Protein 6CAZ (pdb70)

Organism: Legionella pneumophila subsp. pneumophila (strain Philadelphia 1 / ATCC 33152 / DSM 7513) (NCBI:txid272624)

Nearest PDB structures (foldseek):
  6caz-assembly1_A  TM=1.006E+00  e=4.746E-35  Legionella pneumophila subsp. pneumophila str. Philadelphia 1
  3k6l-assembly1_A  TM=9.613E-01  e=1.271E-22  Esch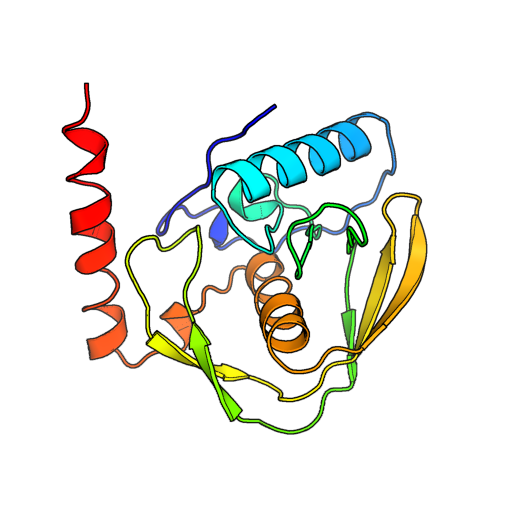erichia coli K-12
  4wxk-assembly1_A  TM=9.499E-01  e=2.490E-22  Haemophilus influenzae 86-028NP
  3fwx-assembly2_B  TM=9.457E-01  e=1.379E-21  Vibrio cholerae O395
  3qu1-assembly1_B  TM=9.606E-01  e=6.906E-20  Vibrio cholerae

B-factor: mean 24.08, std 11.17, range [8.68, 72.72]

Foldseek 3Di:
DAADFAAPPPCLLQDQADADDDLDPVLVVLQVNQLVNCLVLPHFKDAPSRRPHRYLKMWGDPVSPPPDIWIFGPKDWPDFAAKDKDFDDDPRLPQATDIDMDTQKTKMWGATSRGHIDIDIDGDPVRVRVVQRNCSNNSHHRLVRDDPVSNVVSVVRSVVVVVVVVPDD

InterPro domains:
  IPR023635 Peptide deformylase [MF_00163] (2-162)
  IPR023635 Peptide deformylase [PF01327] (3-152)
  IPR023635 Peptide deformylase [PIRSF004749] (1-166)
  IPR023635 Peptide deformylase [PR01576] (33-62)
  IPR023635 Peptide deformylase [PR01576] (89-100)
  IPR023635 Peptide deformylase [PR01576] (101-119)
  IPR023635 Peptide deformylase [PR01576] (120-149)
  IPR023635 Peptide deformylase [PTHR10458] (3-154)
  IPR023635 Peptide deformylase [TIGR00079] (5-158)
  IPR023635 Peptide deformylase [cd00487] (6-143)
  IPR036821 Peptide deformylase superfamily [G3DSA:3.90.45.10] (1-170)
  IPR036821 Peptide deformylase superfamily [SSF56420] (2-164)

Structure (mmCIF, N/CA/C/O backbone):
data_6CAZ
#
_entry.id   6CAZ
#
_cell.length_a   38.210
_cell.length_b   50.900
_cell.length_c   105.330
_cell.angle_alpha   90.000
_cell.angle_beta   90.000
_cell.angle_gamma   90.000
#
_symmetry.space_group_name_H-M   'P 21 21 21'
#
loop_
_entity.id
_entity.type
_entity.pdbx_description
1 polymer 'Peptide deformylase'
2 non-polymer '2-(N-MORPHOLINO)-ETHANESULFONIC ACID'
3 non-polymer 'CHLORIDE ION'
4 non-polymer 'NICKEL (II) ION'
5 water water
#
loop_
_atom_site.group_PDB
_atom_site.id
_atom_site.type_symbol
_atom_site.label_atom_id
_atom_site.label_alt_id
_atom_site.label_comp_id
_atom_site.label_asym_id
_atom_site.label_entity_id
_atom_site.label_seq_id
_atom_site.pdbx_PDB_ins_code
_atom_site.Cartn_x
_atom_site.Cartn_y
_atom_site.Cartn_z
_atom_site.occupancy
_atom_site.B_iso_or_equiv
_atom_site.auth_seq_id
_atom_site.auth_comp_id
_atom_site.auth_asym_id
_atom_site.auth_atom_id
_atom_site.pdbx_PDB_model_num
ATOM 1 N N . ALA A 1 10 ? -14.817 9.346 25.234 1.00 43.36 2 ALA A N 1
ATOM 2 C CA . ALA A 1 10 ? -14.610 8.208 24.342 1.00 44.77 2 ALA A CA 1
ATOM 3 C C . ALA A 1 10 ? -13.750 8.577 23.134 1.00 47.26 2 ALA A C 1
ATOM 4 O O . ALA A 1 10 ? -12.715 7.960 22.887 1.00 54.06 2 ALA A O 1
ATOM 6 N N . ILE A 1 11 ? -14.181 9.583 22.380 1.00 41.13 3 ILE A N 1
ATOM 7 C CA . ILE A 1 11 ? -13.429 10.048 21.218 1.00 35.39 3 ILE A CA 1
ATOM 8 C C . ILE A 1 11 ? -12.291 10.939 21.710 1.00 37.32 3 ILE A C 1
ATOM 9 O O . ILE A 1 11 ? -12.527 12.019 22.254 1.00 38.78 3 ILE A O 1
ATOM 14 N N . ARG A 1 12 ? -11.055 10.485 21.517 1.00 31.47 4 ARG A N 1
ATOM 15 C CA . ARG A 1 12 ? -9.865 11.210 21.936 1.00 31.13 4 ARG A CA 1
ATOM 16 C C . ARG A 1 12 ? -9.314 12.036 20.779 1.00 24.10 4 ARG A C 1
ATOM 17 O O . ARG A 1 12 ? -9.519 11.718 19.606 1.00 24.76 4 ARG A O 1
ATOM 25 N N . LYS A 1 13 ? -8.585 13.096 21.128 1.00 22.14 5 LYS A N 1
ATOM 26 C CA A LYS A 1 13 ? -7.966 13.943 20.119 0.41 22.51 5 LYS A CA 1
ATOM 27 C CA B LYS A 1 13 ? -7.967 13.942 20.115 0.59 21.41 5 LYS A CA 1
ATOM 28 C C . LYS A 1 13 ? -6.790 13.228 19.465 1.00 19.11 5 LYS A C 1
ATOM 29 O O . LYS A 1 13 ? -5.959 12.618 20.141 1.00 19.02 5 LYS A O 1
ATOM 40 N N . ILE A 1 14 ? -6.716 13.325 18.138 1.00 18.26 6 ILE A N 1
ATOM 41 C CA . ILE A 1 14 ? -5.595 12.791 17.380 1.00 15.84 6 ILE A CA 1
ATOM 42 C C . ILE A 1 14 ? -4.489 13.834 17.371 1.00 15.02 6 ILE A C 1
ATOM 43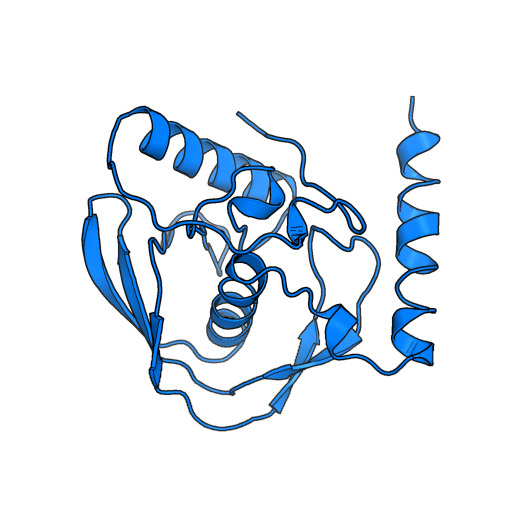 O O . ILE A 1 14 ? -4.743 15.026 17.152 1.00 17.61 6 ILE A O 1
ATOM 48 N N . LEU A 1 15 ? -3.271 13.400 17.651 1.00 12.16 7 LEU A N 1
ATOM 49 C CA . LEU A 1 15 ? -2.111 14.280 17.629 1.00 11.88 7 LEU A CA 1
ATOM 50 C C . LEU A 1 15 ? -1.598 14.469 16.208 1.00 13.02 7 LEU A C 1
ATOM 51 O O . LEU A 1 15 ? -1.655 13.561 15.368 1.00 12.83 7 LEU A O 1
ATOM 56 N N . TYR A 1 16 ? -1.081 15.669 15.942 1.00 13.66 8 TYR A N 1
ATOM 57 C CA . TYR A 1 16 ? -0.560 16.003 14.626 1.00 13.46 8 TYR A CA 1
ATOM 58 C C . TYR A 1 16 ? 0.926 16.305 14.714 1.00 13.84 8 TYR A C 1
ATOM 59 O O . TYR A 1 16 ? 1.407 16.869 15.704 1.00 14.39 8 TYR A O 1
ATOM 68 N N . LEU A 1 17 ? 1.643 15.927 13.658 1.00 12.82 9 LEU A N 1
ATOM 69 C CA . LEU A 1 17 ? 3.002 16.404 13.474 1.00 14.04 9 LEU A CA 1
ATOM 70 C C . LEU A 1 17 ? 3.022 17.915 13.701 1.00 14.78 9 LEU A C 1
ATOM 71 O O . LEU A 1 17 ? 2.106 18.621 13.252 1.00 15.25 9 LEU A O 1
ATOM 76 N N . PRO A 1 18 ? 4.040 18.456 14.396 1.00 14.83 10 PRO A N 1
ATOM 77 C CA . PRO A 1 18 ? 5.276 17.837 14.891 1.00 15.18 10 PRO A CA 1
ATOM 78 C C . PRO A 1 18 ? 5.246 17.409 16.357 1.00 17.22 10 PRO A C 1
ATOM 79 O O . PRO A 1 18 ? 6.296 17.437 16.996 1.00 20.71 10 PRO A O 1
ATOM 83 N N . ASP A 1 19 ? 4.091 17.024 16.883 1.00 13.87 11 ASP A N 1
ATOM 84 C CA . ASP A 1 19 ? 4.027 16.595 18.277 1.00 13.06 11 ASP A CA 1
ATOM 85 C C . ASP A 1 19 ? 5.058 15.504 18.550 1.00 15.15 11 ASP A C 1
ATOM 86 O O . ASP A 1 19 ? 5.068 14.465 17.888 1.00 15.45 11 ASP A O 1
ATOM 91 N N . GLU A 1 20 ? 5.928 15.748 19.537 1.00 15.01 12 GLU A N 1
ATOM 92 C CA A GLU A 1 20 ? 7.020 14.816 19.799 0.51 15.71 12 GLU A CA 1
ATOM 93 C CA B GLU A 1 20 ? 7.022 14.828 19.830 0.49 15.92 12 GLU A CA 1
ATOM 94 C C . GLU A 1 20 ? 6.539 13.480 20.347 1.00 15.52 12 GLU A C 1
ATOM 95 O O . GLU A 1 20 ? 7.290 12.497 20.285 1.00 15.87 12 GLU A O 1
ATOM 106 N N . ARG A 1 21 ? 5.308 13.407 20.862 1.00 14.76 13 ARG A N 1
ATOM 107 C CA . ARG A 1 21 ? 4.781 12.118 21.291 1.00 13.46 13 ARG A CA 1
ATOM 108 C C . ARG A 1 21 ? 4.632 11.147 20.124 1.00 15.29 13 ARG A C 1
ATOM 109 O O . ARG A 1 21 ? 4.647 9.924 20.331 1.00 16.25 13 ARG A O 1
ATOM 117 N N . LEU A 1 22 ? 4.502 11.660 18.894 1.00 13.24 14 LEU A N 1
ATOM 118 C CA . LEU A 1 22 ? 4.462 10.809 17.709 1.00 11.15 14 LEU A CA 1
ATOM 119 C C . LEU A 1 22 ? 5.824 10.248 17.348 1.00 13.40 14 LEU A C 1
ATOM 120 O O . LEU A 1 22 ? 5.893 9.342 16.508 1.00 12.83 14 LEU A O 1
ATOM 125 N N . ARG A 1 23 ? 6.898 10.759 17.955 1.00 13.09 15 ARG A N 1
ATOM 126 C CA . ARG A 1 23 ? 8.255 10.349 17.618 1.00 13.45 15 ARG A CA 1
ATOM 127 C C . ARG A 1 23 ? 8.866 9.424 18.655 1.00 13.48 15 ARG A C 1
ATOM 128 O O . ARG A 1 23 ? 9.999 8.969 18.467 1.00 17.51 15 ARG A O 1
ATOM 136 N N . LYS A 1 24 ? 8.156 9.151 19.746 1.00 14.80 16 LYS A N 1
ATOM 137 C CA . LYS A 1 24 ? 8.667 8.233 20.750 1.00 16.53 16 LYS 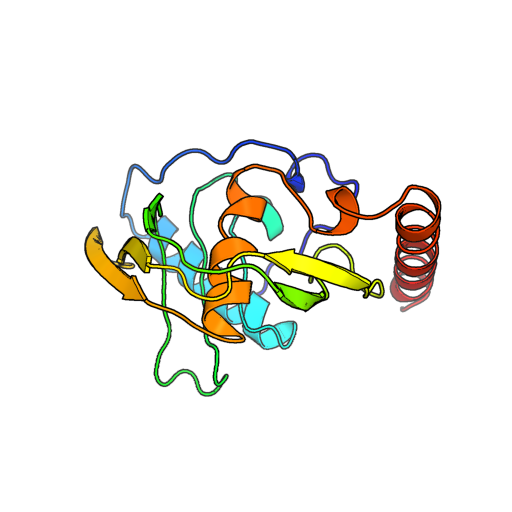A CA 1
ATOM 138 C C . LYS A 1 24 ? 8.642 6.806 20.215 1.00 18.36 16 LYS A C 1
ATOM 139 O O . LYS A 1 24 ? 7.870 6.457 19.316 1.00 19.08 16 LYS A O 1
ATOM 145 N N . ILE A 1 25 ? 9.492 5.963 20.779 1.00 16.27 17 ILE A N 1
ATOM 146 C CA A ILE A 1 25 ? 9.402 4.523 20.563 0.56 15.60 17 ILE A CA 1
ATOM 147 C CA B ILE A 1 25 ? 9.385 4.529 20.550 0.44 15.32 17 ILE A CA 1
ATOM 148 C C . ILE A 1 25 ? 8.429 3.989 21.603 1.00 14.48 17 ILE A C 1
ATOM 149 O O . ILE A 1 25 ? 8.735 4.000 22.801 1.00 16.89 17 ILE A O 1
ATOM 158 N N . ALA A 1 26 ? 7.267 3.533 21.154 1.00 13.24 18 ALA A N 1
ATOM 159 C CA . ALA A 1 26 ? 6.236 3.057 22.062 1.00 12.83 18 ALA A CA 1
ATOM 160 C C . ALA A 1 26 ? 6.699 1.822 22.829 1.00 15.47 18 ALA A C 1
ATOM 161 O O . ALA A 1 26 ? 7.449 0.983 22.318 1.00 15.34 18 ALA A O 1
ATOM 163 N N . LYS A 1 27 ? 6.235 1.720 24.099 1.00 15.57 19 LYS A N 1
ATOM 164 C CA A LYS A 1 27 ? 6.600 0.603 24.955 0.46 15.61 19 LYS A CA 1
ATOM 165 C CA B LYS A 1 27 ? 6.591 0.607 24.968 0.54 15.70 19 LYS A CA 1
ATOM 166 C C . LYS A 1 27 ? 5.611 -0.548 24.789 1.00 15.69 19 LYS A C 1
ATOM 167 O O . LYS A 1 27 ? 4.429 -0.330 24.515 1.00 14.81 19 LYS A O 1
ATOM 178 N N . PRO A 1 28 ? 6.069 -1.790 24.945 1.00 16.52 20 PRO A N 1
ATOM 179 C CA . PRO A 1 28 ? 5.154 -2.927 24.833 1.00 15.08 20 PRO A CA 1
ATOM 180 C C . PRO A 1 28 ? 4.061 -2.866 25.891 1.00 17.99 20 PRO A C 1
ATOM 181 O O . PRO A 1 28 ? 4.258 -2.369 27.006 1.00 17.72 20 PRO A O 1
ATOM 185 N N . VAL A 1 29 ? 2.893 -3.394 25.530 1.00 18.75 21 VAL A N 1
ATOM 186 C CA . VAL A 1 29 ? 1.829 -3.561 26.508 1.00 18.47 21 VAL A CA 1
ATOM 187 C C . VAL A 1 29 ? 2.215 -4.677 27.463 1.00 18.91 21 VAL A C 1
ATOM 188 O O . VAL A 1 29 ? 2.549 -5.794 27.041 1.00 20.65 21 VAL A O 1
ATOM 192 N N . GLU A 1 30 ? 2.188 -4.378 28.761 1.00 18.06 22 GLU A N 1
ATOM 193 C CA . GLU A 1 30 ? 2.535 -5.352 29.784 1.00 20.22 22 GLU A CA 1
ATOM 194 C C . GLU A 1 30 ? 1.340 -5.882 30.554 1.00 20.11 22 GLU A C 1
ATOM 195 O O . GLU A 1 30 ? 1.412 -6.991 31.088 1.00 21.67 22 GLU A O 1
ATOM 201 N N . THR A 1 31 ? 0.242 -5.126 30.620 1.00 17.81 23 THR A N 1
ATOM 202 C CA . THR A 1 31 ? -0.883 -5.467 31.484 1.00 17.39 23 THR A CA 1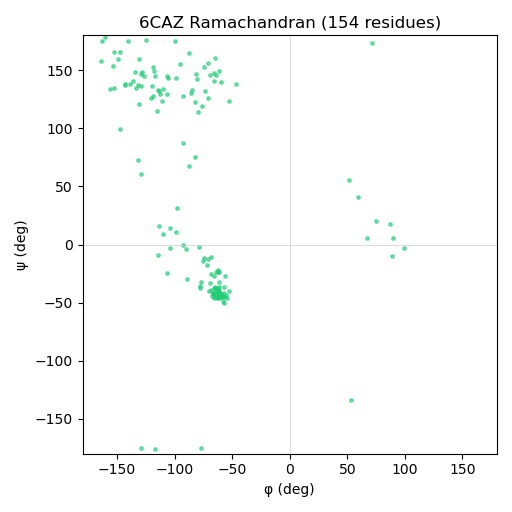
ATOM 203 C C . THR A 1 31 ? -2.177 -5.386 30.691 1.00 18.82 23 THR A C 1
ATOM 204 O O . THR A 1 31 ? -2.540 -4.317 30.189 1.00 18.50 23 THR A O 1
ATOM 208 N N . PHE A 1 32 ? -2.892 -6.505 30.623 1.00 15.75 24 PHE A N 1
ATOM 209 C CA . PHE A 1 32 ? -4.226 -6.539 30.028 1.00 18.07 24 PHE A CA 1
ATOM 210 C C . PHE A 1 32 ? -5.222 -6.329 31.163 1.00 19.71 24 PHE A C 1
ATOM 211 O O . PHE A 1 32 ? -5.700 -7.273 31.786 1.00 20.37 24 PHE A O 1
ATOM 219 N N . ASP A 1 33 ? -5.521 -5.069 31.456 1.00 19.93 25 ASP A N 1
ATOM 220 C CA . ASP A 1 33 ? -6.470 -4.712 32.500 1.00 19.75 25 ASP A CA 1
ATOM 221 C C . ASP A 1 33 ? -7.668 -3.986 31.884 1.00 19.24 25 ASP A C 1
ATOM 222 O O . ASP A 1 33 ? -7.768 -3.838 30.664 1.00 20.06 25 ASP A O 1
ATOM 227 N N . GLU A 1 34 ? -8.584 -3.533 32.745 1.00 24.52 26 GLU A N 1
ATOM 228 C CA . GLU A 1 34 ? -9.772 -2.835 32.258 1.00 25.40 26 GLU A CA 1
ATOM 229 C C . GLU A 1 34 ? -9.399 -1.557 31.517 1.00 26.56 26 GLU A C 1
ATOM 230 O O . GLU A 1 34 ? -10.034 -1.202 30.515 1.00 25.42 26 GLU A O 1
ATOM 232 N N . SER A 1 35 ? -8.357 -0.860 31.978 1.00 23.69 27 SER A N 1
ATOM 233 C CA . SER A 1 35 ? -7.942 0.365 31.305 1.00 25.25 27 SER A CA 1
ATOM 234 C C . SER A 1 35 ? -7.519 0.098 29.865 1.00 21.47 27 SER A C 1
ATOM 235 O O . SER A 1 35 ? -7.709 0.957 28.991 1.00 23.26 27 SER A O 1
ATOM 238 N N . LEU A 1 36 ? -6.952 -1.083 29.593 1.00 18.69 28 LEU A N 1
ATOM 239 C CA . LEU A 1 36 ? -6.547 -1.398 28.226 1.00 18.99 28 LEU A CA 1
ATOM 240 C C . LEU A 1 36 ? -7.756 -1.600 27.324 1.00 19.31 28 LEU A C 1
ATOM 241 O O . LEU A 1 36 ? -7.744 -1.185 26.158 1.00 16.45 28 LEU A O 1
ATOM 246 N N . GLN A 1 37 ? -8.801 -2.255 27.837 1.00 19.66 29 GLN A N 1
ATOM 247 C CA . GLN A 1 37 ? -10.017 -2.425 27.048 1.00 18.89 29 GLN A CA 1
ATOM 248 C C . GLN A 1 37 ? -10.670 -1.079 26.755 1.00 21.20 29 GLN A C 1
ATOM 249 O O . GLN A 1 37 ? -11.139 -0.838 25.636 1.00 19.57 29 GLN A O 1
ATOM 255 N N . THR A 1 38 ? -10.705 -0.192 27.753 1.00 20.86 30 THR A N 1
ATOM 256 C CA . THR A 1 38 ? -11.235 1.151 27.545 1.00 23.03 30 THR A CA 1
ATOM 257 C C . THR A 1 38 ? -10.438 1.886 26.477 1.00 22.50 30 THR A C 1
ATOM 258 O O . THR A 1 38 ? -11.011 2.569 25.617 1.00 23.23 30 THR A O 1
ATOM 262 N N . LEU A 1 39 ? -9.112 1.753 26.517 1.00 18.24 31 LEU A N 1
ATOM 263 C CA . LEU A 1 39 ? -8.263 2.400 25.522 1.00 18.06 31 LEU A CA 1
ATOM 264 C C . LEU A 1 39 ? -8.561 1.876 24.122 1.00 18.18 31 LEU A C 1
ATOM 265 O O . LEU A 1 39 ? -8.685 2.653 23.164 1.00 18.91 31 LEU A O 1
ATOM 270 N N . ILE A 1 40 ? -8.696 0.554 23.991 1.00 16.51 32 ILE A N 1
ATOM 271 C CA . ILE A 1 40 ? -9.001 -0.052 22.699 1.00 16.63 32 ILE A CA 1
ATOM 272 C C . ILE A 1 40 ? -10.344 0.454 22.183 1.00 18.62 32 ILE A C 1
ATOM 273 O O . ILE A 1 40 ? -10.477 0.851 21.016 1.00 18.09 32 ILE A O 1
ATOM 278 N N . ASN A 1 41 ? -11.357 0.467 23.055 1.00 20.33 33 ASN A N 1
ATOM 279 C CA . ASN A 1 41 ? -12.676 0.944 22.651 1.00 22.02 33 ASN A CA 1
ATOM 280 C C . ASN A 1 41 ? -12.626 2.411 22.246 1.00 23.38 33 ASN A C 1
ATOM 281 O O . ASN A 1 41 ? -13.225 2.803 21.238 1.00 24.74 33 ASN A O 1
ATOM 286 N N . ASP A 1 42 ? -11.897 3.234 23.008 1.00 22.06 34 ASP A N 1
ATOM 287 C CA . ASP A 1 42 ? -11.778 4.648 22.670 1.00 22.16 34 ASP A CA 1
ATOM 288 C C . ASP A 1 42 ? -11.047 4.837 21.348 1.00 19.17 34 ASP A C 1
ATOM 289 O O . ASP A 1 42 ? -11.387 5.735 20.570 1.00 21.81 34 ASP A O 1
ATOM 294 N N . MET A 1 43 ? -10.044 4.000 21.075 1.00 19.99 35 MET A N 1
ATOM 295 C CA . MET A 1 43 ? -9.313 4.120 19.814 1.00 15.46 35 MET A CA 1
ATOM 296 C C . MET A 1 43 ? -10.207 3.778 18.629 1.00 19.56 35 MET A C 1
ATOM 297 O O . MET A 1 43 ? -10.176 4.469 17.601 1.00 18.02 35 MET A O 1
ATOM 302 N N . PHE A 1 44 ? -11.015 2.721 18.751 1.00 18.75 36 PHE A N 1
ATOM 303 C CA . PHE A 1 44 ? -11.994 2.427 17.706 1.00 20.65 36 PHE A CA 1
ATOM 304 C C . PHE A 1 44 ? -12.926 3.612 17.485 1.00 21.51 36 PHE A C 1
ATOM 305 O O . PHE A 1 44 ? -13.131 4.046 16.346 1.00 19.93 36 PHE A O 1
ATOM 313 N N . ASP A 1 45 ? -13.512 4.144 18.569 1.00 24.85 37 ASP A N 1
ATOM 314 C CA . ASP A 1 45 ? -14.409 5.295 18.440 1.00 25.32 37 ASP A CA 1
ATOM 315 C C . ASP A 1 45 ? -13.711 6.454 17.736 1.00 27.47 37 ASP A C 1
ATOM 316 O O . ASP A 1 45 ? -14.298 7.120 16.872 1.00 24.89 37 ASP A O 1
ATOM 321 N N . THR A 1 46 ? -12.459 6.720 18.109 1.00 21.30 38 THR A N 1
ATOM 322 C CA . THR A 1 46 ? -11.710 7.818 17.510 1.00 22.09 38 THR A CA 1
ATOM 323 C C . THR A 1 46 ? -11.448 7.550 16.036 1.00 21.31 38 THR A C 1
ATOM 324 O O . THR A 1 46 ? -11.591 8.453 15.195 1.00 20.37 38 THR A O 1
ATOM 328 N N . MET A 1 47 ? -11.082 6.306 15.708 1.00 19.52 39 MET A N 1
ATOM 329 C CA . MET A 1 47 ? -10.806 5.940 14.322 1.00 17.60 39 MET A CA 1
ATOM 330 C C . MET A 1 47 ? -12.054 6.080 13.457 1.00 20.38 39 MET A C 1
ATOM 331 O O . MET A 1 47 ? -12.004 6.648 12.358 1.00 21.57 39 MET A O 1
ATOM 336 N N . TYR A 1 48 ? -13.193 5.574 13.938 1.00 20.47 40 TYR A N 1
ATOM 337 C CA . TYR A 1 48 ? -14.419 5.700 13.156 1.00 24.11 40 TYR A CA 1
ATOM 338 C C . TYR A 1 48 ? -14.829 7.158 13.003 1.00 24.04 40 TYR A C 1
ATOM 339 O O . TYR A 1 48 ? -15.293 7.571 11.933 1.00 24.81 40 TYR A O 1
ATOM 348 N N . ASP A 1 49 ? -14.656 7.958 14.056 1.00 25.04 41 ASP A N 1
ATOM 349 C CA . ASP A 1 49 ? -15.019 9.368 13.963 1.00 28.53 41 ASP A CA 1
ATOM 350 C C . ASP A 1 49 ? -14.183 10.084 12.907 1.00 23.81 41 ASP A C 1
ATOM 351 O O . ASP A 1 49 ? -14.699 10.925 12.158 1.00 25.19 41 ASP A O 1
ATOM 356 N N . ALA A 1 50 ? -12.892 9.757 12.827 1.00 22.31 42 ALA A N 1
ATOM 357 C CA . ALA A 1 50 ? -12.001 10.320 11.820 1.00 22.74 42 ALA A CA 1
ATOM 358 C C . ALA A 1 50 ? -12.157 9.659 10.459 1.00 25.14 42 ALA A C 1
ATOM 359 O O . ALA A 1 50 ? -11.480 10.071 9.507 1.00 25.08 42 ALA A O 1
ATOM 361 N N . ARG A 1 51 ? -13.020 8.648 10.349 1.00 24.21 43 ARG A N 1
ATOM 362 C CA . ARG A 1 51 ? -13.226 7.907 9.106 1.00 22.31 43 ARG A CA 1
ATOM 363 C C . ARG A 1 51 ? -11.935 7.243 8.618 1.00 23.49 43 ARG A C 1
ATOM 364 O O . ARG A 1 51 ? -11.626 7.235 7.423 1.00 26.57 43 ARG A O 1
ATOM 372 N N . GLY A 1 52 ? -11.171 6.678 9.556 1.00 22.73 44 GLY A N 1
ATOM 373 C CA . GLY A 1 52 ? -9.968 5.945 9.231 1.00 20.43 44 GLY A CA 1
ATOM 374 C C . GLY A 1 52 ? -10.181 4.430 9.236 1.00 22.59 44 GLY A C 1
ATOM 375 O O . GLY A 1 52 ? -11.252 3.923 9.555 1.00 24.97 44 GLY A O 1
ATOM 376 N N . VAL A 1 53 ? -9.124 3.720 8.842 1.00 17.65 45 VAL A N 1
ATOM 377 C CA . VAL A 1 53 ? -9.082 2.259 8.883 1.00 18.96 45 VAL A CA 1
ATOM 378 C C . VAL A 1 53 ? -8.058 1.733 9.870 1.00 18.17 45 VAL A C 1
ATOM 379 O O . VAL A 1 53 ? -8.023 0.515 10.113 1.00 17.47 45 VAL A O 1
ATOM 383 N N . GLY A 1 54 ? -7.219 2.590 10.428 1.00 14.20 46 GLY A N 1
ATOM 384 C CA . GLY A 1 54 ? -6.280 2.175 11.452 1.00 12.69 46 GLY A CA 1
ATOM 385 C C . GLY A 1 54 ? -5.919 3.343 12.343 1.00 13.19 46 GLY A C 1
ATOM 386 O O . GLY A 1 54 ? -5.974 4.509 11.929 1.00 15.63 46 GLY A O 1
ATOM 387 N N . LEU A 1 55 ? -5.545 3.030 13.574 1.00 12.79 47 LEU A N 1
ATOM 388 C CA . LEU A 1 55 ? -5.096 4.048 14.508 1.00 12.36 47 LEU A CA 1
ATOM 389 C C . LEU A 1 55 ? -4.148 3.385 15.489 1.00 13.11 47 LEU A C 1
ATOM 390 O O . LEU A 1 55 ? -4.440 2.295 15.992 1.00 12.95 47 LEU A O 1
ATOM 395 N N . ALA A 1 56 ? -3.017 4.039 15.762 1.00 10.25 48 ALA A N 1
ATOM 396 C CA . ALA A 1 56 ? -2.038 3.545 16.723 1.00 8.78 48 ALA A CA 1
ATOM 397 C C . ALA A 1 56 ? -2.094 4.374 18.001 1.00 12.14 48 ALA A C 1
ATOM 398 O O . ALA A 1 56 ? -2.352 5.580 17.967 1.00 12.15 48 ALA A O 1
ATOM 400 N N . ALA A 1 57 ? -1.867 3.722 19.137 1.00 11.55 49 ALA A N 1
ATOM 401 C CA . ALA A 1 57 ? -1.961 4.428 20.416 1.00 12.03 49 ALA A CA 1
ATOM 402 C C . ALA A 1 57 ? -1.123 5.706 20.496 1.00 11.87 49 ALA A C 1
ATOM 403 O O . ALA A 1 57 ? -1.616 6.700 21.060 1.00 11.88 49 ALA A O 1
ATOM 405 N N . PRO A 1 58 ? 0.100 5.767 19.965 1.00 11.58 50 PRO A N 1
ATOM 406 C CA . PRO A 1 58 ? 0.839 7.038 20.006 1.00 12.36 50 PRO A CA 1
ATOM 407 C C . PRO A 1 58 ? 0.088 8.182 19.369 1.00 10.55 50 PRO A C 1
ATOM 408 O O . PRO A 1 58 ? 0.289 9.340 19.769 1.00 13.87 50 PRO A O 1
ATOM 412 N N . GLN A 1 59 ? -0.799 7.902 18.413 1.00 11.07 51 GLN A N 1
ATOM 413 C CA . GLN A 1 59 ? -1.544 8.971 17.756 1.00 10.80 51 GLN A CA 1
ATOM 414 C C . GLN A 1 59 ? -2.589 9.626 18.651 1.00 11.94 51 GLN A C 1
ATOM 415 O O . GLN A 1 59 ? -3.110 10.681 18.274 1.00 12.86 51 GLN A O 1
ATOM 421 N N . ILE A 1 60 ? -2.917 9.042 19.803 1.00 12.28 52 ILE A N 1
ATOM 422 C CA . ILE A 1 60 ? -3.744 9.719 20.794 1.00 11.05 52 ILE A CA 1
ATOM 423 C C . ILE A 1 60 ? -2.958 10.026 22.069 1.00 14.16 52 ILE A C 1
ATOM 424 O O . ILE A 1 60 ? -3.550 10.344 23.100 1.00 19.43 52 ILE A O 1
ATOM 429 N N . GLY A 1 61 ? -1.632 9.966 21.993 1.00 14.21 53 GLY A N 1
ATOM 430 C CA . GLY A 1 61 ? -0.783 10.342 23.105 1.00 16.21 53 GLY A CA 1
ATOM 431 C C . GLY A 1 61 ? -0.487 9.244 24.098 1.00 14.60 53 GLY A C 1
ATOM 432 O O . GLY A 1 61 ? -0.056 9.548 25.216 1.00 18.70 53 GLY A O 1
ATOM 433 N N . VAL A 1 62 ? -0.692 7.979 23.732 1.00 13.82 54 VAL A N 1
ATOM 434 C CA . VAL A 1 62 ? -0.465 6.843 24.625 1.00 14.73 54 VAL A CA 1
ATOM 435 C C . VAL A 1 62 ? 0.673 6.019 24.036 1.00 14.75 54 VAL A C 1
ATOM 436 O O . VAL A 1 62 ? 0.536 5.460 22.938 1.00 12.87 54 VAL A O 1
ATOM 440 N N . SER A 1 63 ? 1.797 5.953 24.755 1.00 15.85 55 SER A N 1
ATOM 441 C CA . SER A 1 63 ? 3.029 5.377 24.196 1.00 13.29 55 SER A CA 1
ATOM 442 C C . SER A 1 63 ? 3.062 3.867 24.429 1.00 15.54 55 SER A C 1
ATOM 443 O O . SER A 1 63 ? 3.886 3.325 25.175 1.00 17.80 55 SER A O 1
ATOM 446 N N . LEU A 1 64 ? 2.145 3.181 23.747 1.00 12.48 56 LEU A N 1
ATOM 447 C CA . LEU A 1 64 ? 2.015 1.732 23.838 1.00 13.08 56 LEU A CA 1
ATOM 448 C C . LEU A 1 64 ? 1.986 1.149 22.435 1.00 11.72 56 LEU A C 1
ATOM 449 O O . LEU A 1 64 ? 1.458 1.764 21.501 1.00 12.25 56 LEU A O 1
ATOM 454 N N . ARG A 1 65 ? 2.550 -0.055 22.296 1.00 12.29 57 ARG A N 1
ATOM 455 C CA . ARG A 1 65 ? 2.619 -0.744 21.002 1.00 12.15 57 ARG A CA 1
ATOM 456 C C . ARG A 1 65 ? 1.282 -1.435 20.757 1.00 13.52 57 ARG A C 1
ATOM 457 O O . ARG A 1 65 ? 1.130 -2.653 20.869 1.00 13.28 57 ARG A O 1
ATOM 465 N N . LEU A 1 66 ? 0.299 -0.622 20.397 1.00 10.51 58 LEU A N 1
ATOM 466 C CA A LEU A 1 66 ? -1.079 -1.069 20.261 0.65 11.66 58 LEU A CA 1
ATOM 467 C CA B LEU A 1 66 ? -1.074 -1.081 20.247 0.35 12.06 58 LEU A CA 1
ATOM 468 C C . LEU A 1 66 ? -1.721 -0.311 19.109 1.00 11.54 58 LEU A C 1
ATOM 469 O O . LEU A 1 66 ? -1.592 0.915 19.025 1.00 12.04 58 LEU A O 1
ATOM 478 N N . SER A 1 67 ? -2.412 -1.030 18.232 1.00 12.18 59 SER A N 1
ATOM 479 C CA A SER A 1 67 ? -3.142 -0.419 17.127 0.47 10.41 59 SER A CA 1
ATOM 480 C CA B SER A 1 67 ? -3.159 -0.392 17.160 0.35 10.96 59 SER A CA 1
ATOM 481 C CA C SER A 1 67 ? -3.158 -0.397 17.157 0.18 11.24 59 SER A CA 1
ATOM 482 C C . SER A 1 67 ? -4.464 -1.140 16.931 1.00 12.80 59 SER A C 1
ATOM 483 O O . SER A 1 67 ? -4.587 -2.328 17.238 1.00 13.82 59 SER A O 1
ATOM 490 N N . VAL A 1 68 ? -5.446 -0.413 16.394 1.00 13.87 60 VAL A N 1
ATOM 491 C CA . VAL A 1 68 ? -6.738 -0.972 16.011 1.00 13.06 60 VAL A CA 1
ATOM 492 C C . VAL A 1 68 ? -6.897 -0.795 14.505 1.00 16.94 60 VAL A C 1
ATOM 493 O O . VAL A 1 68 ? -6.365 0.155 13.914 1.00 16.43 60 VAL A O 1
ATOM 497 N N . ILE A 1 69 ? -7.616 -1.726 13.878 1.00 16.32 61 ILE A N 1
ATOM 498 C CA . ILE A 1 69 ? -7.778 -1.761 12.427 1.00 18.02 61 ILE A CA 1
ATOM 499 C C . ILE A 1 69 ? -9.186 -2.222 12.101 1.00 19.25 61 ILE A C 1
ATOM 500 O O . ILE A 1 69 ? -9.707 -3.144 12.735 1.00 19.55 61 ILE A O 1
ATOM 505 N N . ASP A 1 70 ? -9.806 -1.571 11.116 1.00 21.24 62 ASP A N 1
ATOM 506 C CA . ASP A 1 70 ? -11.037 -2.084 10.514 1.00 23.01 62 ASP A CA 1
ATOM 507 C C . ASP A 1 70 ? -10.996 -1.656 9.050 1.00 23.42 62 ASP A C 1
ATOM 508 O O . ASP A 1 70 ? -11.338 -0.515 8.728 1.00 23.43 62 ASP A O 1
ATOM 513 N N . ILE A 1 71 ? -10.600 -2.587 8.175 1.00 25.53 63 ILE A N 1
ATOM 514 C CA . ILE A 1 71 ? -10.383 -2.261 6.765 1.00 25.14 63 ILE A CA 1
ATOM 515 C C . ILE A 1 71 ? -11.695 -1.914 6.068 1.00 26.59 63 ILE A C 1
ATOM 516 O O . ILE A 1 71 ? -11.759 -0.961 5.279 1.00 27.65 63 ILE A O 1
ATOM 521 N N . VAL A 1 72 ? -12.750 -2.696 6.316 1.00 28.21 64 VAL A N 1
ATOM 522 C CA . VAL A 1 72 ? -14.020 -2.482 5.626 1.00 35.22 64 VAL A CA 1
ATOM 523 C C . VAL A 1 72 ? -14.779 -1.307 6.228 1.00 39.27 64 VAL A C 1
ATOM 524 O O . VAL A 1 72 ? -15.440 -0.547 5.508 1.00 37.56 64 VAL A O 1
ATOM 528 N N . GLY A 1 73 ? -14.709 -1.143 7.547 1.00 30.65 65 GLY A N 1
ATOM 529 C CA . GLY A 1 73 ? -15.382 -0.058 8.225 1.00 31.22 65 GLY A CA 1
ATOM 530 C C . GLY A 1 73 ? -16.699 -0.417 8.879 1.00 33.44 65 GLY A C 1
ATOM 531 O O . GLY A 1 73 ? -17.296 0.444 9.536 1.00 35.44 65 GLY A O 1
ATOM 532 N N . ASP A 1 74 ? -17.162 -1.657 8.738 1.00 32.71 66 ASP A N 1
ATOM 533 C CA . ASP A 1 74 ? -18.492 -2.043 9.187 1.00 38.32 66 ASP A CA 1
ATOM 534 C C . ASP A 1 74 ? -18.484 -2.735 10.542 1.00 38.07 66 ASP A C 1
ATOM 535 O O . ASP A 1 74 ? -19.506 -3.304 10.941 1.00 37.58 66 ASP A O 1
ATOM 540 N N . LYS A 1 75 ? -17.353 -2.717 11.247 1.00 33.86 67 LYS A N 1
ATOM 541 C CA . LYS A 1 75 ? -17.175 -3.314 12.568 1.00 37.14 67 LYS A CA 1
ATOM 542 C C . LYS A 1 75 ? -17.266 -4.835 12.562 1.00 35.00 67 LYS A C 1
ATOM 543 O O . LYS A 1 75 ? -17.211 -5.452 13.633 1.00 34.51 67 LYS A O 1
ATOM 549 N N . LYS A 1 76 ? -17.379 -5.461 11.387 1.00 36.18 68 LYS A N 1
ATOM 550 C CA . LYS A 1 76 ? -17.568 -6.906 11.320 1.00 38.51 68 LYS A CA 1
ATOM 551 C C . LYS A 1 76 ? -16.277 -7.672 11.575 1.00 39.80 68 LYS A C 1
ATOM 552 O O . LYS A 1 76 ? -16.320 -8.779 12.124 1.00 41.28 68 LYS A O 1
ATOM 554 N N . GLU A 1 77 ? -15.127 -7.118 11.182 1.00 34.44 69 GLU A N 1
ATOM 555 C CA . GLU A 1 77 ? -13.829 -7.743 11.440 1.00 31.08 69 GLU A CA 1
ATOM 556 C C . GLU A 1 77 ? -12.863 -6.711 12.029 1.00 28.34 69 GLU A C 1
ATOM 557 O O . GLU A 1 77 ? -11.927 -6.256 11.368 1.00 29.85 69 GLU A O 1
ATOM 563 N N . GLN A 1 78 ? -13.098 -6.358 13.288 1.00 27.70 70 GLN A N 1
ATOM 564 C CA . GLN A 1 78 ? -12.183 -5.483 14.003 1.00 25.54 70 GLN A CA 1
ATOM 565 C C . GLN A 1 78 ? -10.926 -6.253 14.371 1.00 25.65 70 GLN A C 1
ATOM 566 O O . GLN A 1 78 ? -10.998 -7.361 14.911 1.00 27.13 70 GLN A O 1
ATOM 572 N N . ILE A 1 79 ? -9.771 -5.661 14.089 1.00 20.97 71 ILE A N 1
ATOM 573 C CA . ILE A 1 79 ? -8.481 -6.256 14.416 1.00 18.92 71 ILE A CA 1
ATOM 574 C C . ILE A 1 79 ? -7.803 -5.379 15.458 1.00 17.76 71 ILE A C 1
ATOM 575 O O . ILE A 1 79 ? -7.768 -4.153 15.315 1.00 17.39 71 ILE A O 1
ATOM 580 N N . VAL A 1 80 ? -7.281 -5.999 16.514 1.00 17.03 72 VAL A N 1
ATOM 581 C CA . VAL A 1 80 ? -6.433 -5.312 17.478 1.00 16.88 72 VAL A CA 1
ATOM 582 C C . VAL A 1 80 ? -5.075 -5.990 17.451 1.00 15.82 72 VAL A C 1
ATOM 583 O O . VAL A 1 80 ? -4.989 -7.220 17.550 1.00 16.97 72 VAL A O 1
ATOM 587 N N . ILE A 1 81 ? -4.019 -5.204 17.282 1.00 16.04 73 ILE A N 1
ATOM 588 C CA A ILE A 1 81 ? -2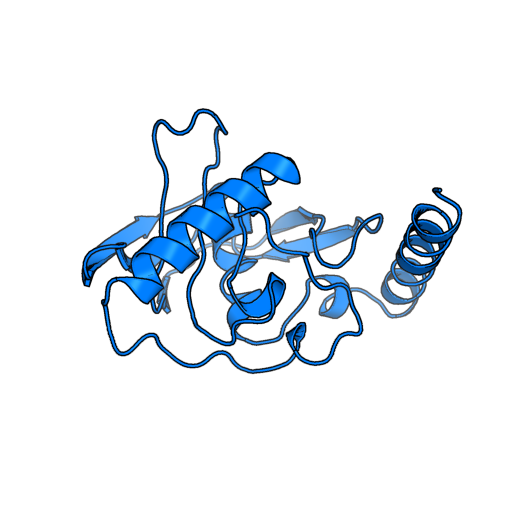.657 -5.734 17.282 0.71 15.49 73 ILE A CA 1
ATOM 589 C CA B ILE A 1 81 ? -2.661 -5.718 17.265 0.29 16.28 73 ILE A CA 1
ATOM 590 C C . ILE A 1 81 ? -1.913 -5.154 18.470 1.00 14.40 73 ILE A C 1
ATOM 591 O O . ILE A 1 81 ? -1.720 -3.934 18.568 1.00 14.55 73 ILE A O 1
ATOM 600 N N . VAL A 1 82 ? -1.522 -6.032 19.393 1.00 13.57 74 VAL A N 1
ATOM 601 C CA . VAL A 1 82 ? -0.776 -5.658 20.587 1.00 14.15 74 VAL A CA 1
ATOM 602 C C . VAL A 1 82 ? 0.609 -6.264 20.454 1.00 14.82 74 VAL A C 1
ATOM 603 O O . VAL A 1 82 ? 0.743 -7.463 20.164 1.00 15.52 74 VAL A O 1
ATOM 607 N N . ASN A 1 83 ? 1.638 -5.444 20.653 1.00 15.41 75 ASN A N 1
ATOM 608 C CA . ASN A 1 83 ? 3.022 -5.879 20.558 1.00 14.05 75 ASN A CA 1
ATOM 609 C C . ASN A 1 83 ? 3.339 -6.618 19.258 1.00 18.64 75 ASN A C 1
ATOM 610 O O . ASN A 1 83 ? 3.842 -7.746 19.281 1.00 18.43 75 ASN A O 1
ATOM 615 N N . PRO A 1 84 ? 3.075 -5.999 18.104 1.00 16.28 76 PRO A N 1
ATOM 616 C CA . PRO A 1 84 ? 3.279 -6.699 16.832 1.00 17.42 76 PRO A CA 1
ATOM 617 C C . PRO A 1 84 ? 4.743 -6.829 16.473 1.00 22.48 76 PRO A C 1
ATOM 618 O O . PRO A 1 84 ? 5.576 -5.991 16.827 1.00 21.93 76 PRO A O 1
ATOM 622 N N . GLU A 1 85 ? 5.037 -7.880 15.712 1.00 20.54 77 GLU A N 1
ATOM 623 C CA . GLU A 1 85 ? 6.337 -8.066 15.089 1.00 23.56 77 GLU A CA 1
ATOM 624 C C . GLU A 1 85 ? 6.102 -8.586 13.679 1.00 21.65 77 GLU A C 1
ATOM 625 O O . GLU A 1 85 ? 5.221 -9.426 13.462 1.00 22.43 77 GLU A O 1
ATOM 631 N N . ILE A 1 86 ? 6.864 -8.059 12.722 1.00 21.75 78 ILE A N 1
ATOM 632 C CA . ILE A 1 86 ? 6.805 -8.547 11.347 1.00 22.72 78 ILE A CA 1
ATOM 633 C C . ILE A 1 86 ? 7.556 -9.868 11.281 1.00 26.57 78 ILE A C 1
ATOM 634 O O . ILE A 1 86 ? 8.756 -9.924 11.568 1.00 31.16 78 ILE A O 1
ATOM 639 N N . VAL A 1 87 ? 6.850 -10.935 10.915 1.00 23.53 79 VAL A N 1
ATOM 640 C CA . VAL A 1 87 ? 7.507 -12.230 10.782 1.00 25.70 79 VAL A CA 1
ATOM 641 C C . VAL A 1 87 ? 8.068 -12.455 9.379 1.00 29.39 79 VAL A C 1
ATOM 642 O O . VAL A 1 87 ? 9.074 -13.154 9.227 1.00 33.69 79 VAL A O 1
ATOM 646 N N . SER A 1 88 ? 7.451 -11.867 8.357 1.00 25.94 80 SER A N 1
ATOM 647 C CA . SER A 1 88 ? 7.919 -12.005 6.986 1.00 28.16 80 SER A CA 1
ATOM 648 C C . SER A 1 88 ? 7.265 -10.923 6.143 1.00 29.45 80 SER A C 1
ATOM 649 O O . SER A 1 88 ? 6.220 -10.376 6.501 1.00 26.13 80 SER A O 1
ATOM 652 N N . SER A 1 89 ? 7.899 -10.623 5.013 1.00 32.66 81 SER A N 1
ATOM 653 C CA . SER A 1 89 ? 7.344 -9.678 4.060 1.00 28.28 81 SER A CA 1
ATOM 654 C C . SER A 1 89 ? 7.793 -10.086 2.668 1.00 35.98 81 SER A C 1
ATOM 655 O O . SER A 1 89 ? 8.774 -10.816 2.500 1.00 39.89 81 SER A O 1
ATOM 658 N N . HIS A 1 90 ? 7.062 -9.606 1.668 1.00 29.97 82 HIS A N 1
ATOM 659 C CA . HIS A 1 90 ? 7.352 -9.952 0.286 1.00 31.24 82 HIS A CA 1
ATOM 660 C C . HIS A 1 90 ? 7.111 -8.741 -0.600 1.00 30.01 82 HIS A C 1
ATOM 661 O O . HIS A 1 90 ? 6.123 -8.020 -0.427 1.00 31.72 82 HIS A O 1
ATOM 663 N N . GLY A 1 91 ? 8.031 -8.518 -1.537 1.00 31.79 83 GLY A N 1
ATOM 664 C CA . GLY A 1 91 ? 7.871 -7.501 -2.556 1.00 29.91 83 GLY A CA 1
ATOM 665 C C . GLY A 1 91 ? 7.999 -6.080 -2.058 1.00 31.23 83 GLY A C 1
ATOM 666 O O . GLY A 1 91 ? 8.122 -5.835 -0.855 1.00 31.56 83 GLY A O 1
ATOM 667 N N . GLU A 1 92 ? 7.994 -5.134 -2.992 1.00 27.39 84 GLU A N 1
ATOM 668 C CA A GLU A 1 92 ? 8.023 -3.713 -2.664 0.46 29.03 84 GLU A CA 1
ATOM 669 C CA B GLU A 1 92 ? 7.993 -3.720 -2.648 0.54 29.09 84 GLU A CA 1
ATOM 670 C C . GLU A 1 92 ? 7.294 -2.957 -3.762 1.00 23.43 84 GLU A C 1
ATOM 671 O O . GLU A 1 92 ? 7.537 -3.202 -4.949 1.00 26.75 84 GLU A O 1
ATOM 682 N N . LYS A 1 93 ? 6.396 -2.058 -3.372 1.00 21.36 85 LYS A N 1
ATOM 683 C CA . LYS A 1 93 ? 5.645 -1.307 -4.360 1.00 24.08 85 LYS A CA 1
ATOM 684 C C . LYS A 1 93 ? 5.223 0.032 -3.783 1.00 17.39 85 LYS A C 1
ATOM 685 O O . LYS A 1 93 ? 5.268 0.266 -2.570 1.00 18.17 85 LYS A O 1
ATOM 691 N N . GLU A 1 94 ? 4.801 0.904 -4.691 1.00 19.30 86 GLU A N 1
ATOM 692 C CA . GLU A 1 94 ? 4.343 2.231 -4.337 1.00 19.20 86 GLU A CA 1
ATOM 693 C C . GLU A 1 94 ? 2.904 2.186 -3.839 1.00 19.44 86 GLU A C 1
ATOM 694 O O . GLU A 1 94 ? 2.071 1.428 -4.352 1.00 22.08 86 GLU A O 1
ATOM 700 N N . PHE A 1 95 ? 2.628 3.007 -2.833 1.00 16.91 87 PHE A N 1
ATOM 701 C CA . PHE A 1 95 ? 1.296 3.249 -2.303 1.00 16.30 87 PHE A CA 1
ATOM 702 C C . PHE A 1 95 ? 1.084 4.752 -2.237 1.00 17.99 87 PHE A C 1
ATOM 703 O O . PHE A 1 95 ? 1.971 5.485 -1.800 1.00 18.91 87 PHE A O 1
ATOM 711 N N . GLU A 1 96 ? -0.088 5.212 -2.661 1.00 15.98 88 GLU A N 1
ATOM 712 C CA . GLU A 1 96 ? -0.505 6.584 -2.376 1.00 14.36 88 GLU A CA 1
ATOM 713 C C . GLU A 1 96 ? -1.077 6.594 -0.969 1.00 13.39 88 GLU A C 1
ATOM 714 O O . GLU A 1 96 ? -2.016 5.846 -0.690 1.00 13.59 88 GLU A O 1
ATOM 720 N N . GLU A 1 97 ? -0.520 7.416 -0.082 1.00 11.44 89 GLU A N 1
ATOM 721 C CA . GLU A 1 97 ? -0.764 7.263 1.345 1.00 9.73 89 GLU A CA 1
ATOM 722 C C . GLU A 1 97 ? -1.064 8.598 2.023 1.00 12.02 89 GLU A C 1
ATOM 723 O O . GLU A 1 97 ? -0.566 9.650 1.619 1.00 12.94 89 GLU A O 1
ATOM 729 N N . GLY A 1 98 ? -1.892 8.529 3.070 1.00 11.87 90 GLY A N 1
ATOM 730 C CA . GLY A 1 98 ? -2.069 9.627 3.999 1.00 11.89 90 GLY A CA 1
ATOM 731 C C . GLY A 1 98 ? -1.904 9.145 5.430 1.00 11.43 90 GLY A C 1
ATOM 732 O O . GLY A 1 98 ? -1.579 7.981 5.679 1.00 12.33 90 GLY A O 1
ATOM 733 N N . CYS A 1 99 ? -2.147 10.062 6.365 1.00 11.78 91 CYS A N 1
ATOM 734 C CA . CYS A 1 99 ? -2.008 9.744 7.782 1.00 10.29 91 CYS A CA 1
ATOM 735 C C . CYS A 1 99 ? -2.879 10.692 8.583 1.00 12.68 91 CYS A C 1
ATOM 736 O O . CYS A 1 99 ? -2.824 11.909 8.360 1.00 11.90 91 CYS A O 1
ATOM 739 N N . LEU A 1 100 ? -3.639 10.145 9.541 1.00 12.01 92 LEU A N 1
ATOM 740 C CA . LEU A 1 100 ? -4.491 10.965 10.401 1.00 11.37 92 LEU A CA 1
ATOM 741 C C . LEU A 1 100 ? -3.692 11.960 11.230 1.00 12.20 92 LEU A C 1
ATOM 742 O O . LEU A 1 100 ? -4.251 12.979 11.664 1.00 13.18 92 LEU A O 1
ATOM 747 N N . SER A 1 101 ? -2.414 11.691 11.470 1.00 10.97 93 SER A N 1
ATOM 748 C CA . SER A 1 101 ? -1.552 12.597 12.214 1.00 10.02 93 SER A CA 1
ATOM 749 C C . SER A 1 101 ? -0.792 13.559 11.315 1.00 12.73 93 SER A C 1
ATOM 750 O O . SER A 1 101 ? -0.022 14.378 11.822 1.00 13.76 93 SER A O 1
ATOM 753 N N . VAL A 1 102 ? -0.972 13.466 9.999 1.00 11.17 94 VAL A N 1
ATOM 754 C CA . VAL A 1 102 ? -0.470 14.480 9.067 1.00 12.85 94 VAL A CA 1
ATOM 755 C C . VAL A 1 102 ? -1.638 14.886 8.173 1.00 12.75 94 VAL A C 1
ATOM 756 O O . VAL A 1 102 ? -1.577 14.700 6.947 1.00 12.60 94 VAL A O 1
ATOM 760 N N . PRO A 1 103 ? -2.725 15.419 8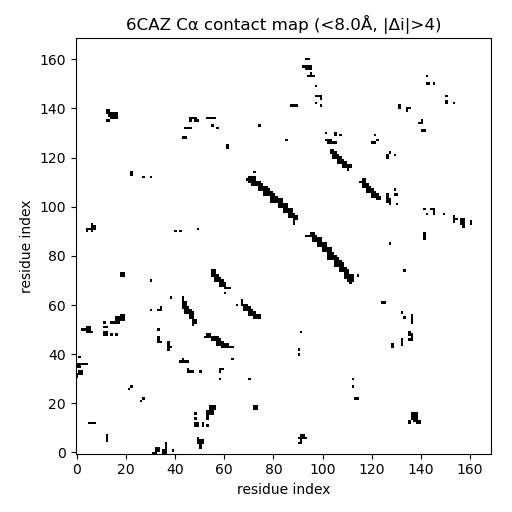.738 1.00 13.70 95 PRO A N 1
ATOM 761 C CA . PRO A 1 103 ? -3.930 15.682 7.944 1.00 14.28 95 PRO A CA 1
ATOM 762 C C . PRO A 1 103 ? -3.655 16.639 6.795 1.00 16.40 95 PRO A C 1
ATOM 763 O O . PRO A 1 103 ? -2.889 17.601 6.922 1.00 14.96 95 PRO A O 1
ATOM 767 N N . GLY A 1 104 ? -4.264 16.334 5.650 1.00 16.42 96 GLY A N 1
ATOM 768 C CA . GLY A 1 104 ? -4.156 17.157 4.469 1.00 17.47 96 GLY A CA 1
ATOM 769 C C . GLY A 1 104 ? -2.995 16.833 3.550 1.00 16.46 96 GLY A C 1
ATOM 770 O O . GLY A 1 104 ? -2.955 17.363 2.429 1.00 21.04 96 GLY A O 1
ATOM 771 N N . ALA A 1 105 ? -2.060 15.980 3.971 1.00 14.54 97 ALA A N 1
ATOM 772 C CA . ALA A 1 105 ? -0.855 15.693 3.204 1.00 14.95 97 ALA A CA 1
ATOM 773 C C . ALA A 1 105 ? -0.920 14.263 2.693 1.00 12.92 97 ALA A C 1
ATOM 774 O O . ALA A 1 105 ? -1.042 13.326 3.486 1.00 14.52 97 ALA A O 1
ATOM 776 N N . TYR A 1 106 ? -0.806 14.099 1.379 1.00 13.91 98 TYR A N 1
ATOM 777 C CA . TYR A 1 106 ? -0.881 12.799 0.731 1.00 13.95 98 TYR A CA 1
ATOM 778 C C . TYR A 1 106 ? 0.292 12.672 -0.229 1.00 13.65 98 TYR A C 1
ATOM 779 O O . TYR A 1 106 ? 0.629 13.634 -0.929 1.00 15.09 98 TYR A O 1
ATOM 788 N N . ASP A 1 107 ? 0.935 11.500 -0.254 1.00 12.85 99 ASP A N 1
ATOM 789 C CA . ASP A 1 107 ? 2.044 11.298 -1.185 1.00 12.86 99 ASP A CA 1
ATOM 790 C C . ASP A 1 107 ? 2.345 9.810 -1.352 1.00 13.86 99 ASP A C 1
ATOM 791 O O . ASP A 1 107 ? 1.766 8.953 -0.682 1.00 15.18 99 ASP A O 1
ATOM 796 N N . THR A 1 108 ? 3.270 9.524 -2.268 1.00 15.17 100 THR A N 1
ATOM 797 C CA . THR A 1 108 ? 3.622 8.159 -2.632 1.00 14.83 100 THR A CA 1
ATOM 798 C C . THR A 1 108 ? 4.795 7.664 -1.797 1.00 15.11 100 THR A C 1
ATOM 799 O O . THR A 1 108 ? 5.849 8.309 -1.739 1.00 15.85 100 THR A O 1
ATOM 803 N N . VAL A 1 109 ? 4.622 6.496 -1.181 1.00 15.11 101 VAL A N 1
ATOM 804 C CA . VAL A 1 109 ? 5.687 5.848 -0.436 1.00 14.47 101 VAL A CA 1
ATOM 805 C C . VAL A 1 109 ? 5.783 4.391 -0.872 1.00 17.16 101 VAL A C 1
ATOM 806 O O . VAL A 1 109 ? 4.857 3.830 -1.459 1.00 20.03 101 VAL A O 1
ATOM 810 N N . VAL A 1 110 ? 6.939 3.790 -0.607 1.00 15.94 102 VAL A N 1
ATOM 811 C CA . VAL A 1 110 ? 7.209 2.403 -0.966 1.00 18.01 102 VAL A CA 1
ATOM 812 C C . VAL A 1 110 ? 7.176 1.557 0.297 1.00 20.19 102 VAL A C 1
ATOM 813 O O . VAL A 1 110 ? 7.820 1.897 1.299 1.00 20.16 102 VAL A O 1
ATOM 817 N N . ARG A 1 111 ? 6.416 0.466 0.257 1.00 15.80 103 ARG A N 1
ATOM 818 C CA . ARG A 1 111 ? 6.374 -0.488 1.359 1.00 15.61 103 ARG A CA 1
ATOM 819 C C . ARG A 1 111 ? 6.332 -1.899 0.785 1.00 20.87 103 ARG A C 1
ATOM 820 O O . ARG A 1 111 ? 6.244 -2.099 -0.428 1.00 21.48 103 ARG A O 1
ATOM 828 N N . ALA A 1 112 ? 6.395 -2.885 1.672 1.00 22.64 104 ALA A N 1
ATOM 829 C CA . ALA A 1 112 ? 6.286 -4.265 1.227 1.00 21.30 104 ALA A CA 1
ATOM 830 C C . ALA A 1 112 ? 4.899 -4.525 0.654 1.00 19.95 104 ALA A C 1
ATOM 831 O O . ALA A 1 112 ? 3.898 -3.937 1.080 1.00 20.02 104 ALA A O 1
ATOM 833 N N . GLU A 1 113 ? 4.851 -5.408 -0.340 1.00 23.52 105 GLU A N 1
ATOM 834 C CA . GLU A 1 113 ? 3.593 -5.749 -0.985 1.00 27.89 105 GLU A CA 1
ATOM 835 C C . GLU A 1 113 ? 2.766 -6.706 -0.137 1.00 29.25 105 GLU A C 1
ATOM 836 O O . GLU A 1 113 ? 1.534 -6.600 -0.102 1.00 25.16 105 GLU A O 1
ATOM 842 N N . LYS A 1 114 ? 3.421 -7.623 0.567 1.00 26.87 106 LYS A N 1
ATOM 843 C CA . LYS A 1 114 ? 2.748 -8.592 1.415 1.00 24.87 106 LYS A CA 1
ATOM 844 C C . LYS A 1 114 ? 3.521 -8.673 2.718 1.00 21.75 106 LYS A C 1
ATOM 845 O O . LYS A 1 114 ? 4.754 -8.632 2.707 1.00 26.97 106 LYS A O 1
ATOM 851 N N . VAL A 1 115 ? 2.807 -8.778 3.836 1.00 23.20 107 VAL A N 1
ATOM 852 C CA A VAL A 1 115 ? 3.430 -8.836 5.153 0.54 22.39 107 VAL A CA 1
ATOM 853 C CA B VAL A 1 115 ? 3.432 -8.841 5.153 0.46 22.40 107 VAL A CA 1
ATOM 854 C C . VAL A 1 115 ? 2.651 -9.802 6.036 1.00 23.41 107 VAL A C 1
ATOM 855 O O . VAL A 1 115 ? 1.426 -9.914 5.925 1.00 25.18 107 VAL A O 1
ATOM 862 N N . THR A 1 116 ? 3.366 -10.505 6.908 1.00 22.56 108 THR A N 1
ATOM 863 C CA . THR A 1 116 ? 2.754 -11.344 7.925 1.00 22.65 108 THR A CA 1
ATOM 864 C C . THR A 1 116 ? 3.227 -10.824 9.270 1.00 24.79 108 THR A C 1
ATOM 865 O O . THR A 1 116 ? 4.430 -10.647 9.483 1.00 24.74 108 THR A O 1
ATOM 869 N N . VAL A 1 117 ? 2.277 -10.533 10.151 1.00 21.34 109 VAL A N 1
ATOM 870 C CA . VAL A 1 117 ? 2.550 -9.954 11.459 1.00 19.42 109 VAL A CA 1
ATOM 871 C C . VAL A 1 117 ? 2.044 -10.922 12.513 1.00 22.48 109 VAL A C 1
ATOM 872 O O . VAL A 1 117 ? 0.954 -11.486 12.369 1.00 22.42 109 VAL A O 1
ATOM 876 N N . LYS A 1 118 ? 2.838 -11.132 13.560 1.00 21.05 110 LYS A N 1
ATOM 877 C CA . LYS A 1 118 ? 2.365 -11.820 14.751 1.00 20.75 110 LYS A CA 1
ATOM 878 C C . LYS A 1 118 ? 2.164 -10.798 15.857 1.00 19.77 110 LYS A C 1
ATOM 879 O O . LYS A 1 118 ? 2.900 -9.809 15.944 1.00 20.04 110 LYS A O 1
ATOM 885 N N . ALA A 1 119 ? 1.133 -11.008 16.664 1.00 18.40 111 ALA A N 1
ATOM 886 C CA . ALA A 1 119 ? 0.785 -10.059 17.712 1.00 16.59 111 ALA A CA 1
ATOM 887 C C . ALA A 1 119 ? -0.075 -10.781 18.735 1.00 19.01 111 ALA A C 1
ATOM 888 O O . ALA A 1 119 ? -0.385 -11.963 18.584 1.00 19.63 111 ALA A O 1
ATOM 890 N N . LEU A 1 120 ? -0.456 -10.059 19.786 1.00 16.85 112 LEU A N 1
ATOM 891 C CA . LEU A 1 120 ? -1.502 -10.507 20.693 1.00 18.40 112 LEU A CA 1
ATOM 892 C C . LEU A 1 120 ? -2.810 -9.821 20.318 1.00 16.01 112 LEU A C 1
ATOM 893 O O . LEU A 1 120 ? -2.815 -8.656 19.902 1.00 15.72 112 LEU A O 1
ATOM 898 N N . ASP A 1 121 ? -3.917 -10.547 20.441 1.00 20.21 113 ASP A N 1
ATOM 899 C CA . ASP A 1 121 ? -5.224 -9.943 20.217 1.00 20.38 113 ASP A CA 1
ATOM 900 C C . ASP A 1 121 ? -5.614 -9.113 21.441 1.00 18.49 113 ASP A C 1
ATOM 901 O O . ASP A 1 121 ? -4.836 -8.959 22.385 1.00 18.64 113 ASP A O 1
ATOM 906 N N . ARG A 1 122 ? -6.829 -8.566 21.445 1.00 20.00 114 ARG A N 1
ATOM 907 C CA . ARG A 1 122 ? -7.206 -7.671 22.533 1.00 21.41 114 ARG A CA 1
ATOM 908 C C . ARG A 1 122 ? -7.347 -8.394 23.868 1.00 24.05 114 ARG A C 1
ATOM 909 O O . ARG A 1 122 ? -7.452 -7.726 24.899 1.00 23.73 114 ARG A O 1
ATOM 917 N N . PHE A 1 123 ? -7.333 -9.725 23.872 1.00 21.82 115 PHE A N 1
ATOM 918 C CA . PHE A 1 123 ? -7.400 -10.507 25.098 1.00 22.23 115 PHE A CA 1
ATOM 919 C C . PHE A 1 123 ? -6.090 -11.217 25.411 1.00 24.28 115 PHE A C 1
ATOM 920 O O . PHE A 1 123 ? -6.046 -12.038 26.331 1.00 24.94 115 PHE A O 1
ATOM 928 N N . GLY A 1 124 ? -5.024 -10.917 24.678 1.00 22.82 116 GLY A N 1
ATOM 929 C CA . GLY A 1 124 ? -3.725 -11.494 24.949 1.00 19.99 116 GLY A CA 1
ATOM 930 C C . GLY A 1 124 ? -3.420 -12.793 24.243 1.00 21.60 116 GLY A C 1
ATOM 931 O O . GLY A 1 124 ? -2.368 -13.385 24.506 1.00 27.46 116 GLY A O 1
ATOM 932 N N . LYS A 1 125 ? -4.294 -13.256 23.355 1.00 21.24 117 LYS A N 1
ATOM 933 C CA . LYS A 1 125 ? -4.022 -14.515 22.672 1.00 24.91 117 LYS A CA 1
ATOM 934 C C . LYS A 1 125 ? -3.162 -14.250 21.442 1.00 23.84 117 LYS A C 1
ATOM 935 O O . LYS A 1 125 ? -3.478 -13.347 20.656 1.00 21.59 117 LYS A O 1
ATOM 941 N N . PRO A 1 126 ? -2.063 -14.980 21.257 1.00 22.03 118 PRO A N 1
ATOM 942 C CA . PRO A 1 126 ? -1.234 -14.763 20.066 1.00 23.39 118 PRO A CA 1
ATOM 943 C C . PRO A 1 126 ? -1.979 -15.155 18.801 1.00 23.75 118 PRO A C 1
ATOM 944 O O . PRO A 1 126 ? -2.711 -16.150 18.758 1.00 25.20 118 PRO A O 1
ATOM 948 N N . PHE A 1 127 ? -1.783 -14.358 17.759 1.00 21.37 119 PHE A N 1
ATOM 949 C CA . PHE A 1 127 ? -2.343 -14.666 16.457 1.00 22.49 119 PHE A CA 1
ATOM 950 C C . PHE A 1 127 ? -1.384 -14.146 15.406 1.00 25.40 119 PHE A C 1
ATOM 951 O O . PHE A 1 127 ? -0.460 -13.383 15.701 1.00 22.64 119 PHE A O 1
ATOM 959 N N . GLU A 1 128 ? -1.587 -14.597 14.175 1.00 25.59 120 GLU A N 1
ATOM 960 C CA . GLU A 1 128 ? -0.856 -14.060 13.043 1.00 23.24 120 GLU A CA 1
ATOM 961 C C . GLU A 1 128 ? -1.851 -13.622 11.985 1.00 24.02 120 GLU A C 1
ATOM 962 O O . GLU A 1 128 ? -2.915 -14.225 11.814 1.00 29.19 120 GLU A O 1
ATOM 968 N N . ILE A 1 129 ? -1.499 -12.548 11.292 1.00 23.40 121 ILE A N 1
ATOM 969 C CA . ILE A 1 129 ? -2.321 -11.996 10.228 1.00 24.16 121 ILE A CA 1
ATOM 970 C C . ILE A 1 129 ? -1.419 -11.707 9.039 1.00 30.39 121 ILE A C 1
ATOM 971 O O . ILE A 1 129 ? -0.312 -11.182 9.204 1.00 24.91 121 ILE A O 1
ATOM 976 N N . THR A 1 130 ? -1.871 -12.091 7.850 1.00 26.87 122 THR A N 1
ATOM 977 C CA . THR A 1 130 ? -1.168 -11.803 6.610 1.00 26.81 122 THR A CA 1
ATOM 978 C C . THR A 1 130 ? -2.016 -10.839 5.802 1.00 28.63 122 THR A C 1
ATOM 979 O O . THR A 1 130 ? -3.226 -11.048 5.650 1.00 29.84 122 THR A O 1
ATOM 983 N N . GLY A 1 131 ? -1.387 -9.788 5.296 1.00 26.43 123 GLY A N 1
ATOM 984 C CA . GLY A 1 131 ? -2.090 -8.787 4.523 1.00 30.57 123 GLY A CA 1
ATOM 985 C C . GLY A 1 131 ? -1.424 -8.501 3.193 1.00 27.41 123 GLY A C 1
ATOM 986 O O . GLY A 1 131 ? -0.201 -8.580 3.047 1.00 22.26 123 GLY A O 1
ATOM 987 N N . GLU A 1 132 ? -2.263 -8.165 2.215 1.00 29.10 124 GLU A N 1
ATOM 988 C CA . GLU A 1 132 ? -1.853 -7.520 0.977 1.00 25.39 124 GLU A CA 1
ATOM 989 C C . GLU A 1 132 ? -2.681 -6.250 0.828 1.00 25.45 124 GLU A C 1
ATOM 990 O O . GLU A 1 132 ? -3.551 -5.956 1.658 1.00 26.46 124 GLU A O 1
ATOM 996 N N . GLY A 1 133 ? -2.385 -5.478 -0.215 1.00 25.08 125 GLY A N 1
ATOM 997 C CA . GLY A 1 133 ? -3.142 -4.261 -0.485 1.00 23.54 125 GLY A CA 1
ATOM 998 C C . GLY A 1 133 ? -3.220 -3.312 0.699 1.00 23.26 125 GLY A C 1
ATOM 999 O O . GLY A 1 133 ? -2.222 -3.036 1.378 1.00 22.34 125 GLY A O 1
ATOM 1000 N N . LEU A 1 134 ? -4.432 -2.812 0.960 1.00 24.58 126 LEU A N 1
ATOM 1001 C CA . LEU A 1 134 ? -4.625 -1.811 2.006 1.00 19.19 126 LEU A CA 1
ATOM 1002 C C . LEU A 1 134 ? -4.250 -2.351 3.383 1.00 18.62 126 LEU A C 1
ATOM 1003 O O . LEU A 1 134 ? -3.669 -1.628 4.198 1.00 19.09 126 LEU A O 1
ATOM 1008 N N . LEU A 1 135 ? -4.566 -3.623 3.663 1.00 19.52 127 LEU A N 1
ATOM 1009 C CA . LEU A 1 135 ? -4.228 -4.196 4.967 1.00 17.90 127 LEU A CA 1
ATOM 1010 C C . LEU A 1 135 ? -2.718 -4.266 5.168 1.00 17.68 127 LEU A C 1
ATOM 1011 O O . LEU A 1 135 ? -2.213 -3.935 6.245 1.00 16.60 127 LEU A O 1
ATOM 1016 N N . ALA A 1 136 ? -1.981 -4.720 4.149 1.00 19.28 128 ALA A N 1
ATOM 1017 C CA . ALA A 1 136 ? -0.521 -4.721 4.236 1.00 19.16 128 ALA A CA 1
ATOM 1018 C C . ALA A 1 136 ? 0.017 -3.317 4.455 1.00 18.93 128 ALA A C 1
ATOM 1019 O O . ALA A 1 136 ? 0.908 -3.099 5.287 1.00 17.21 128 ALA A O 1
ATOM 1021 N N . GLU A 1 137 ? -0.506 -2.347 3.699 1.00 17.37 129 GLU A N 1
ATOM 1022 C CA . GLU A 1 137 ? -0.071 -0.968 3.873 1.00 15.27 129 GLU A CA 1
ATOM 1023 C C . GLU A 1 137 ? -0.364 -0.493 5.287 1.00 13.85 129 GLU A C 1
ATOM 1024 O O . GLU A 1 137 ? 0.481 0.134 5.939 1.00 14.11 129 GLU A O 1
ATOM 1030 N N . CYS A 1 138 ? -1.561 -0.792 5.779 1.00 14.00 130 CYS A N 1
ATOM 1031 C CA . CYS A 1 138 ? -1.968 -0.319 7.096 1.00 13.04 130 CYS A CA 1
ATOM 1032 C C . CYS A 1 138 ? -1.120 -0.941 8.204 1.00 13.09 130 CYS A C 1
ATOM 1033 O O . CYS A 1 138 ? -0.667 -0.238 9.106 1.00 12.93 130 CYS A O 1
ATOM 1036 N N . LEU A 1 139 ? -0.898 -2.257 8.150 1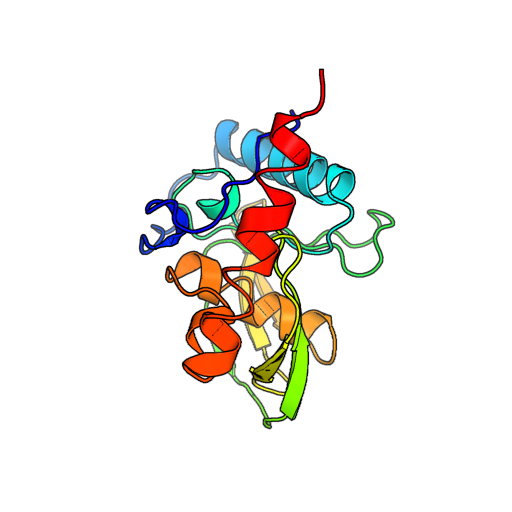.00 13.35 131 LEU A N 1
ATOM 1037 C CA . LEU A 1 139 ? -0.091 -2.927 9.172 1.00 12.56 131 LEU A CA 1
ATOM 1038 C C . LEU A 1 139 ? 1.294 -2.299 9.281 1.00 12.97 131 LEU A C 1
ATOM 1039 O O . LEU A 1 139 ? 1.783 -2.029 10.387 1.00 12.73 131 LEU A O 1
ATOM 1044 N N . GLN A 1 140 ? 1.940 -2.046 8.136 1.00 14.94 132 GLN A N 1
ATOM 1045 C CA . GLN A 1 140 ? 3.278 -1.448 8.145 1.00 13.06 132 GLN A CA 1
ATOM 1046 C C . GLN A 1 140 ? 3.243 -0.005 8.636 1.00 12.77 132 GLN A C 1
ATOM 1047 O O . GLN A 1 140 ? 4.135 0.436 9.372 1.00 13.06 132 GLN A O 1
ATOM 1053 N N . HIS A 1 141 ? 2.219 0.742 8.229 1.00 11.72 133 HIS A N 1
ATOM 1054 C CA . HIS A 1 141 ? 2.041 2.114 8.684 1.00 10.26 133 HIS A CA 1
ATOM 1055 C C . HIS A 1 141 ? 1.833 2.167 10.194 1.00 11.44 133 HIS A C 1
ATOM 1056 O O . HIS A 1 141 ? 2.379 3.044 10.879 1.00 11.34 133 HIS A O 1
ATOM 1063 N N . GLU A 1 142 ? 1.082 1.206 10.737 1.00 10.95 134 GLU A N 1
ATOM 1064 C CA A GLU A 1 142 ? 0.825 1.145 12.178 0.66 11.01 134 GLU A CA 1
ATOM 1065 C CA B GLU A 1 142 ? 0.845 1.212 12.171 0.34 11.05 134 GLU A CA 1
ATOM 1066 C C . GLU A 1 142 ? 2.100 0.849 12.953 1.00 11.26 134 GLU A C 1
ATOM 1067 O O . GLU A 1 142 ? 2.392 1.486 13.971 1.00 11.29 134 GLU A O 1
ATOM 1078 N N . ILE A 1 143 ? 2.855 -0.150 12.499 1.00 11.75 135 ILE A N 1
ATOM 1079 C CA . ILE A 1 143 ? 4.101 -0.491 13.179 1.00 11.90 135 ILE A CA 1
ATOM 1080 C C . ILE A 1 143 ? 5.060 0.692 13.137 1.00 12.20 135 ILE A C 1
ATOM 1081 O O . ILE A 1 143 ? 5.700 1.021 14.139 1.00 11.88 135 ILE A O 1
ATOM 1086 N N . ASP A 1 144 ? 5.129 1.390 11.997 1.00 11.19 136 ASP A N 1
ATOM 1087 C CA . ASP A 1 144 ? 5.924 2.615 11.933 1.00 10.86 136 ASP A CA 1
ATOM 1088 C C . ASP A 1 144 ? 5.519 3.602 13.031 1.00 11.81 136 ASP A C 1
ATOM 1089 O O . ASP A 1 144 ? 6.383 4.185 13.699 1.00 11.24 136 ASP A O 1
ATOM 1094 N N . HIS A 1 145 ? 4.205 3.814 13.228 1.00 9.94 137 HIS A N 1
ATOM 1095 C CA . HIS A 1 145 ? 3.765 4.736 14.281 1.00 8.68 137 HIS A CA 1
ATOM 1096 C C . HIS A 1 145 ? 4.303 4.316 15.645 1.00 11.77 137 HIS A C 1
ATOM 1097 O O . HIS A 1 145 ? 4.625 5.170 16.478 1.00 12.10 137 HIS A O 1
ATOM 1104 N N . MET A 1 146 ? 4.376 3.004 15.906 1.00 9.90 138 MET A N 1
ATOM 1105 C CA . MET A 1 146 ? 4.891 2.525 17.184 1.00 10.51 138 MET A CA 1
ATOM 1106 C C . MET A 1 146 ? 6.394 2.727 17.306 1.00 12.12 138 MET A C 1
ATOM 1107 O O . MET A 1 146 ? 6.929 2.656 18.418 1.00 13.65 138 MET A O 1
ATOM 1112 N N . ASN A 1 147 ? 7.084 2.952 16.191 1.00 11.68 139 ASN A N 1
ATOM 1113 C CA . ASN A 1 147 ? 8.514 3.220 16.191 1.00 12.41 139 ASN A CA 1
ATOM 1114 C C . ASN A 1 147 ? 8.824 4.693 15.976 1.00 12.69 139 ASN A C 1
ATOM 1115 O O . ASN A 1 147 ? 9.973 5.044 15.699 1.00 15.47 139 ASN A O 1
ATOM 1120 N N . GLY A 1 148 ? 7.822 5.563 16.100 1.00 11.90 140 GLY A N 1
ATOM 1121 C CA . GLY A 1 148 ? 8.067 6.987 15.969 1.00 13.41 140 GLY A CA 1
ATOM 1122 C C . GLY A 1 148 ? 8.298 7.466 14.560 1.00 13.13 140 GLY A C 1
ATOM 1123 O O . GLY A 1 148 ? 8.858 8.555 14.370 1.00 14.21 140 GLY A O 1
ATOM 1124 N N . LYS A 1 149 ? 7.872 6.689 13.564 1.00 10.78 141 LYS A N 1
ATOM 1125 C CA . LYS A 1 149 ? 8.110 6.974 12.153 1.00 10.81 141 LYS A CA 1
ATOM 1126 C C . LYS A 1 149 ? 6.794 7.362 11.500 1.00 12.79 141 LYS A C 1
ATOM 1127 O O . LYS A 1 149 ? 5.765 6.706 11.720 1.00 12.34 141 LYS A O 1
ATOM 1133 N N . LEU A 1 150 ? 6.828 8.433 10.712 1.00 12.36 142 LEU A N 1
ATOM 1134 C CA . LEU A 1 150 ? 5.672 8.935 9.987 1.00 12.13 142 LEU A CA 1
ATOM 1135 C C . LEU A 1 150 ? 5.996 8.882 8.503 1.00 12.04 142 LEU A C 1
ATOM 1136 O O . LEU A 1 150 ? 7.164 8.947 8.121 1.00 13.23 142 LEU A O 1
ATOM 1141 N N . PHE A 1 151 ? 4.961 8.753 7.661 1.00 10.54 143 PHE A N 1
ATOM 1142 C CA . PHE A 1 151 ? 5.229 8.428 6.260 1.00 11.48 143 PHE A CA 1
ATOM 1143 C C . PHE A 1 151 ? 5.977 9.545 5.551 1.00 12.07 143 PHE A C 1
ATOM 1144 O O . PHE A 1 151 ? 6.716 9.288 4.592 1.00 13.80 143 PHE A O 1
ATOM 1152 N N . VAL A 1 152 ? 5.804 10.787 6.011 1.00 11.31 144 VAL A N 1
ATOM 1153 C CA . VAL A 1 152 ? 6.524 11.903 5.411 1.00 13.59 144 VAL A CA 1
ATOM 1154 C C . VAL A 1 152 ? 8.028 11.750 5.561 1.00 13.26 144 VAL A C 1
ATOM 1155 O O . VAL A 1 152 ? 8.788 12.355 4.790 1.00 13.55 144 VAL A O 1
ATOM 1159 N N . ASP A 1 153 ? 8.482 10.952 6.532 1.00 12.80 145 ASP A N 1
ATOM 1160 C CA . ASP A 1 153 ? 9.917 10.754 6.718 1.00 13.73 145 ASP A CA 1
ATOM 1161 C C . ASP A 1 153 ? 10.561 10.110 5.503 1.00 14.65 145 ASP A C 1
ATOM 1162 O O . ASP A 1 153 ? 11.773 10.251 5.303 1.00 17.81 145 ASP A O 1
ATOM 1167 N N . MET A 1 154 ? 9.780 9.397 4.693 1.00 13.69 146 MET A N 1
ATOM 1168 C CA . MET A 1 154 ? 10.306 8.682 3.542 1.00 13.70 146 MET A CA 1
ATOM 1169 C C . MET A 1 154 ? 10.316 9.518 2.272 1.00 14.57 146 MET A C 1
ATOM 1170 O O . MET A 1 154 ? 10.831 9.051 1.248 1.00 17.94 146 MET A O 1
ATOM 1175 N N . LEU A 1 155 ? 9.790 10.738 2.319 1.00 14.04 147 LEU A N 1
ATOM 1176 C CA . LEU A 1 155 ? 9.658 11.562 1.129 1.00 12.46 147 LEU A CA 1
ATOM 1177 C C . LEU A 1 155 ? 10.920 12.386 0.867 1.00 12.90 147 LEU A C 1
ATOM 1178 O O . LEU A 1 155 ? 11.781 12.562 1.732 1.00 14.36 147 LEU A O 1
ATOM 1183 N N . SER A 1 156 ? 11.001 12.917 -0.351 1.00 12.65 148 SER A N 1
ATOM 1184 C CA . SER A 1 156 ? 12.076 13.838 -0.717 1.00 12.86 148 SER A CA 1
ATOM 1185 C C . SER A 1 156 ? 11.952 15.119 0.104 1.00 12.71 148 SER A C 1
ATOM 1186 O O . SER A 1 156 ? 10.880 15.417 0.639 1.00 13.01 148 SER A O 1
ATOM 1189 N N . PRO A 1 157 ? 13.036 15.901 0.216 1.00 15.60 149 PRO A N 1
ATOM 1190 C CA . PRO A 1 157 ? 12.918 17.169 0.960 1.00 16.36 149 PRO A CA 1
ATOM 1191 C C . PRO A 1 157 ? 11.841 18.086 0.416 1.00 16.14 149 PRO A C 1
ATOM 1192 O O . PRO A 1 157 ? 11.083 18.685 1.196 1.00 15.43 149 PRO A O 1
ATOM 1196 N N . LEU A 1 158 ? 11.732 18.200 -0.910 1.00 16.40 150 LEU A N 1
ATOM 1197 C CA . LEU A 1 158 ? 10.702 19.060 -1.485 1.00 16.73 150 LEU A CA 1
ATOM 1198 C C . LEU A 1 158 ? 9.311 18.562 -1.130 1.00 14.77 150 LEU A C 1
ATOM 1199 O O . LEU A 1 158 ? 8.442 19.348 -0.731 1.00 16.49 150 LEU A O 1
ATOM 1204 N N . LYS A 1 159 ? 9.084 17.255 -1.248 1.00 13.81 151 LYS A N 1
ATOM 1205 C CA . LYS A 1 159 ? 7.768 16.703 -0.943 1.00 14.61 151 LYS A CA 1
ATOM 1206 C C . LYS A 1 159 ? 7.445 16.772 0.545 1.00 15.34 151 LYS A C 1
ATOM 1207 O O . LYS A 1 159 ? 6.273 16.939 0.913 1.00 15.71 151 LYS A O 1
ATOM 1213 N N . ARG A 1 160 ? 8.451 16.647 1.416 1.00 12.86 152 ARG A N 1
ATOM 1214 C CA . ARG A 1 160 ? 8.194 16.835 2.843 1.00 14.22 152 ARG A CA 1
ATOM 1215 C C . ARG A 1 160 ? 7.828 18.284 3.135 1.00 17.85 152 ARG A C 1
ATOM 1216 O O . ARG A 1 160 ? 6.923 18.558 3.935 1.00 16.59 152 ARG A O 1
ATOM 1224 N N . MET A 1 161 ? 8.532 19.227 2.510 1.00 15.54 153 MET A N 1
ATOM 1225 C CA . MET A 1 161 ? 8.191 20.633 2.683 1.00 14.56 153 MET A CA 1
ATOM 1226 C C . MET A 1 161 ? 6.764 20.904 2.212 1.00 17.79 153 MET A C 1
ATOM 1227 O O . MET A 1 161 ? 6.008 21.632 2.871 1.00 17.31 153 MET A O 1
ATOM 1232 N N . MET A 1 162 ? 6.372 20.315 1.078 1.00 16.02 154 MET A N 1
ATOM 1233 C CA A MET A 1 162 ? 5.016 20.513 0.580 0.56 16.23 154 MET A CA 1
ATOM 1234 C CA B MET A 1 162 ? 5.013 20.502 0.574 0.44 16.57 154 MET A CA 1
ATOM 1235 C C . MET A 1 162 ? 3.991 19.905 1.528 1.00 18.47 154 MET A C 1
ATOM 1236 O O . MET A 1 162 ? 2.933 20.502 1.773 1.00 19.10 154 MET A O 1
ATOM 1245 N N . ALA A 1 163 ? 4.288 18.726 2.075 1.00 15.00 155 ALA A N 1
ATOM 12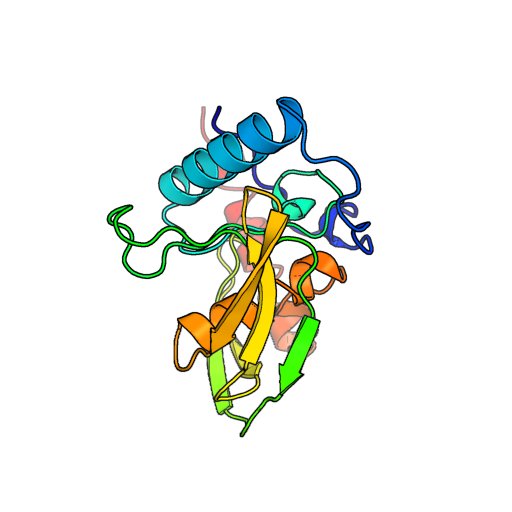46 C CA . ALA A 1 163 ? 3.383 18.122 3.045 1.00 13.97 155 ALA A CA 1
ATOM 1247 C C . ALA A 1 163 ? 3.211 19.014 4.264 1.00 15.78 155 ALA A C 1
ATOM 1248 O O . ALA A 1 163 ? 2.097 19.161 4.787 1.00 17.05 155 ALA A O 1
ATOM 1250 N N . ARG A 1 164 ? 4.301 19.619 4.746 1.00 14.54 156 ARG A N 1
ATOM 1251 C CA A ARG A 1 164 ? 4.184 20.476 5.920 0.55 14.90 156 ARG A CA 1
ATOM 1252 C CA B ARG A 1 164 ? 4.190 20.483 5.919 0.45 15.07 156 ARG A CA 1
ATOM 1253 C C . ARG A 1 164 ? 3.350 21.715 5.616 1.00 17.12 156 ARG A C 1
ATOM 1254 O O . ARG A 1 164 ? 2.605 22.200 6.483 1.00 16.83 156 ARG A O 1
ATOM 1269 N N . ARG A 1 165 ? 3.460 22.242 4.397 1.00 15.51 157 ARG A N 1
ATOM 1270 C CA . ARG A 1 165 ? 2.655 23.396 4.028 1.00 17.19 157 ARG A CA 1
ATOM 1271 C C . ARG A 1 165 ? 1.172 23.044 4.031 1.00 19.54 157 ARG A C 1
ATOM 1272 O O . ARG A 1 165 ? 0.342 23.823 4.521 1.00 19.12 157 ARG A O 1
ATOM 1280 N N . LYS A 1 166 ? 0.817 21.865 3.499 1.00 17.61 158 LYS A N 1
ATOM 1281 C CA . LYS A 1 166 ? -0.581 21.442 3.518 1.00 17.40 158 LYS A CA 1
ATOM 1282 C C . LYS A 1 166 ? -1.066 21.200 4.939 1.00 15.50 158 LYS A C 1
ATOM 1283 O O . LYS A 1 166 ? -2.197 21.566 5.281 1.00 17.65 158 LYS A O 1
ATOM 1289 N N . LEU A 1 167 ? -0.235 20.569 5.773 1.00 12.68 159 LEU A N 1
ATOM 1290 C CA . LEU A 1 167 ? -0.586 20.388 7.174 1.00 11.68 159 LEU A CA 1
ATOM 1291 C C . LEU A 1 167 ? -0.837 21.725 7.863 1.00 14.10 159 LEU A C 1
ATOM 1292 O O . LEU A 1 167 ? -1.808 21.870 8.618 1.00 15.54 159 LEU A O 1
ATOM 1297 N N . ASP A 1 168 ? 0.029 22.719 7.621 1.00 13.98 160 ASP A N 1
ATOM 1298 C CA . ASP A 1 168 ? -0.144 24.004 8.286 1.00 15.24 160 ASP A CA 1
ATOM 1299 C C . ASP A 1 168 ? -1.426 24.694 7.838 1.00 16.44 160 ASP A C 1
ATOM 1300 O O . ASP A 1 168 ? -2.110 25.323 8.655 1.00 16.63 160 ASP A O 1
ATOM 1305 N N . LYS A 1 169 ? -1.779 24.566 6.554 1.00 17.28 161 LYS A N 1
ATOM 1306 C CA . LYS A 1 169 ? -3.042 25.121 6.078 1.00 16.73 161 LYS A CA 1
ATOM 1307 C C . LYS A 1 169 ? -4.228 24.447 6.759 1.00 15.62 161 LYS A C 1
ATOM 1308 O O . LYS A 1 169 ? -5.191 25.121 7.146 1.00 20.68 161 LYS A O 1
ATOM 1310 N N . PHE A 1 170 ? -4.174 23.118 6.908 1.00 15.12 162 PHE A N 1
ATOM 1311 C CA . PHE A 1 170 ? -5.219 22.398 7.629 1.00 17.51 162 PHE A CA 1
ATOM 1312 C C . PHE A 1 170 ? -5.361 22.922 9.054 1.00 15.31 162 PHE A C 1
ATOM 1313 O O . PHE A 1 170 ? -6.476 23.201 9.520 1.00 15.93 162 PHE A O 1
ATOM 1321 N N . LYS A 1 171 ? -4.236 23.060 9.769 1.00 15.27 163 LYS A N 1
ATOM 1322 C CA . LYS A 1 171 ? -4.296 23.568 11.137 1.00 15.49 163 LYS A CA 1
ATOM 1323 C C . LYS A 1 171 ? -4.912 24.962 11.192 1.00 15.75 163 LYS A C 1
ATOM 1324 O O . LYS A 1 171 ? -5.720 25.257 12.085 1.00 17.98 163 LYS A O 1
ATOM 1330 N N . ARG A 1 172 ? -4.513 25.854 10.283 1.00 16.44 164 ARG A N 1
ATOM 1331 C CA A ARG A 1 172 ? -5.070 27.204 10.284 0.54 18.43 164 ARG A CA 1
ATOM 1332 C CA B ARG A 1 172 ? -5.073 27.199 10.305 0.46 18.42 164 ARG A CA 1
ATOM 1333 C C . ARG A 1 172 ? -6.574 27.174 10.048 1.00 19.20 164 ARG A C 1
ATOM 1334 O O . ARG A 1 172 ? -7.330 27.931 10.672 1.00 20.63 164 ARG A O 1
ATOM 1349 N N . LEU A 1 173 ? -7.028 26.302 9.146 1.00 18.71 165 LEU A N 1
ATOM 1350 C CA . LEU A 1 173 ? -8.457 26.206 8.873 1.00 20.15 165 LEU A CA 1
ATOM 1351 C C . LEU A 1 173 ? -9.217 25.724 10.102 1.00 19.96 165 LEU A C 1
ATOM 1352 O O . LEU A 1 173 ? -10.279 26.266 10.433 1.00 21.66 165 LEU A O 1
ATOM 1357 N N . GLN A 1 174 ? -8.696 24.705 10.793 1.00 19.41 166 GLN A N 1
ATOM 1358 C CA . GLN A 1 174 ? -9.373 24.216 11.993 1.00 18.78 166 GLN A CA 1
ATOM 1359 C C . GLN A 1 174 ? -9.436 25.291 13.067 1.00 19.64 166 GLN A C 1
ATOM 1360 O O . GLN A 1 174 ? -10.433 25.403 13.791 1.00 22.80 166 GLN A O 1
ATOM 1366 N N . ALA A 1 175 ? -8.376 26.094 13.186 1.00 20.75 167 ALA A N 1
ATOM 1367 C CA . ALA A 1 175 ? -8.342 27.141 14.199 1.00 21.97 167 ALA A CA 1
ATOM 1368 C C . ALA A 1 175 ? -9.338 28.266 13.925 1.00 25.50 167 ALA A C 1
ATOM 1369 O O . ALA A 1 175 ? -9.749 28.950 14.866 1.00 27.40 167 ALA A O 1
ATOM 1371 N N . ARG A 1 176 ? -9.727 28.479 12.664 1.00 23.70 168 ARG A N 1
ATOM 1372 C CA . ARG A 1 176 ? -10.735 29.483 12.344 1.00 25.51 168 ARG A CA 1
ATOM 1373 C C . ARG A 1 176 ? -12.143 29.042 12.710 1.00 30.66 168 ARG A C 1
ATOM 1374 O O . ARG A 1 176 ? -13.049 29.882 12.732 1.00 32.41 168 ARG A O 1
ATOM 1382 N N . LYS A 1 177 ? -12.353 27.758 12.987 1.00 31.14 169 LYS A N 1
ATOM 1383 C CA . LYS A 1 177 ? -13.681 27.286 13.344 1.00 34.95 169 LYS A CA 1
ATOM 1384 C C . LYS A 1 177 ? -14.079 27.815 14.721 1.00 40.68 169 LYS A C 1
ATOM 1385 O O . LYS A 1 177 ? -13.230 27.987 15.600 1.00 39.59 169 LYS A O 1
ATOM 1391 N N . PRO A 1 178 ? -15.372 28.096 14.932 1.00 47.34 170 PRO A N 1
ATOM 1392 C CA . PRO A 1 178 ? -15.843 28.561 16.241 1.00 57.15 170 PRO A CA 1
ATOM 1393 C C . PRO A 1 178 ? -15.708 27.486 17.317 1.00 59.22 170 PRO A C 1
ATOM 1394 O O . PRO A 1 178 ? -15.630 27.790 18.509 1.00 59.87 170 PRO A O 1
#

Radius of gyration: 15.61 Å; Cα contacts (8 Å, |Δi|>4): 349; chains: 1; bounding box: 31×44×37 Å

Secondary structure (DSSP, 8-state):
--PPPP-TT-GGGGS-PBPP----HHHHHHHHHHHHHHHHTT-SEEEGGGGT--BSEEEE-SSSSSTT-EEEEEEEEEEEE--EEEEE--TTSTT--EEEEE-SEEEEEEE-TTS-EEEEEEEHHHHHHHHHHHHHHTT--GGGGS-HHHHHHHHHHHHHHHHHHHH--

Sequence (169 aa):
AIRKKILYLPDEERLRKIIAKKPVETFDESLQTLINDMFDTMYDARGVGLAAPQIGVSLRLLSSSVIDIVGDKKEQIVIIVNPEIVSSHGEEKEFEEGCLSVPGAYDTVVRAEKVVTVKALDRFGKPFEITGEGLLAECLQHEEIDHMNGKLFVDMLSPLKRMMMARRRKLDKFKRRLQARKP

Solvent-accessible surface area: 8932 Å² total; per-residue (Å²): 88,102,81,144,20,5,76,16,81,40,137,91,1,98,94,114,3,134,68,10,152,84,75,64,82,77,6,46,73,14,0,71,16,0,8,60,2,0,43,92,36,218,17,48,10,0,0,0,3,4,16,28,38,24,46,36,0,0,0,0,1,51,124,36,91,126,86,130,72,20,10,0,0,36,6,99,84,60,61,72,52,49,142,76,123,18,133,10,32,14,48,0,2,17,24,0,152,30,47,5,80,17,14,75,88,1,20,0,80,6,48,39,48,155,25,145,100,57,111,25,70,2,110,29,94,34,0,16,10,0,19,24,4,16,22,2,0,64,8,75,3,2,4,57,69,16,50,105,120,106,88,86,69,8,96,130,97,0,50,44,60,64,136,85,57,86,169,121,193

CATH classification: 3.90.45.10